Protein AF-A0A8T1SR59-F1 (afdb_monomer_lite)

Structure (mmCIF, N/CA/C/O backbone):
data_AF-A0A8T1SR59-F1
#
_entry.id   AF-A0A8T1SR59-F1
#
loop_
_atom_site.group_PDB
_atom_site.id
_atom_site.type_symbol
_atom_site.label_atom_id
_atom_site.label_alt_id
_atom_site.label_comp_id
_atom_site.label_asym_id
_atom_site.label_entity_id
_atom_site.label_seq_id
_atom_site.pdbx_PDB_ins_code
_atom_site.Cartn_x
_atom_site.Cartn_y
_atom_site.Cartn_z
_atom_site.occupancy
_atom_site.B_iso_or_equiv
_atom_site.auth_seq_id
_atom_site.auth_comp_id
_atom_site.auth_asym_id
_atom_site.auth_atom_id
_atom_site.pdbx_PDB_model_num
ATOM 1 N N . ARG A 1 1 ? 3.212 18.568 -10.596 1.00 71.00 1 ARG A N 1
ATOM 2 C CA . ARG A 1 1 ? 3.837 18.364 -9.259 1.00 71.00 1 ARG A CA 1
ATOM 3 C C . ARG A 1 1 ? 3.250 19.269 -8.162 1.00 71.00 1 ARG A C 1
ATOM 5 O O . ARG A 1 1 ? 2.814 18.733 -7.155 1.00 71.00 1 ARG A O 1
ATOM 12 N N . ARG A 1 2 ? 3.180 20.604 -8.336 1.00 85.50 2 ARG A N 1
ATOM 13 C CA . ARG A 1 2 ? 2.657 21.536 -7.304 1.00 85.50 2 ARG A CA 1
ATOM 14 C C . ARG A 1 2 ? 1.169 21.326 -6.965 1.00 85.50 2 ARG A C 1
ATOM 16 O O . ARG A 1 2 ? 0.826 21.329 -5.792 1.00 85.50 2 ARG A O 1
ATOM 23 N N . PHE A 1 3 ? 0.327 21.076 -7.972 1.00 87.06 3 PHE A N 1
ATOM 24 C CA . PHE A 1 3 ? -1.095 20.761 -7.775 1.00 87.06 3 PHE A CA 1
ATOM 25 C C . PHE A 1 3 ? -1.292 19.505 -6.912 1.00 87.06 3 PHE A C 1
ATOM 27 O O . PHE A 1 3 ? -1.863 19.608 -5.839 1.00 87.06 3 PHE A O 1
ATOM 34 N N . ALA A 1 4 ? -0.714 18.362 -7.307 1.00 82.31 4 ALA A N 1
ATOM 35 C CA . ALA A 1 4 ? -0.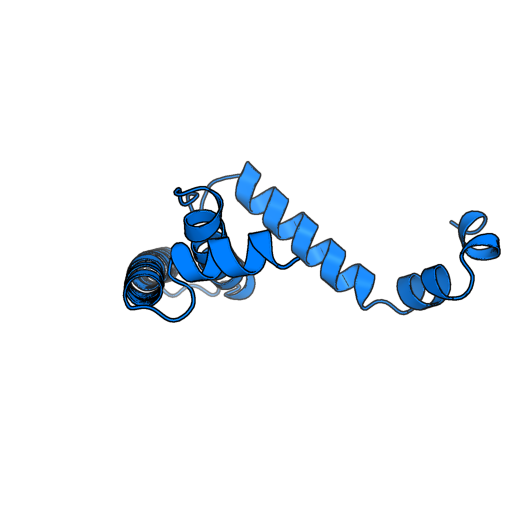816 17.110 -6.548 1.00 82.31 4 ALA A CA 1
ATOM 36 C C . ALA A 1 4 ? -0.365 17.254 -5.082 1.00 82.31 4 ALA A C 1
ATOM 38 O O . ALA A 1 4 ? -1.082 16.835 -4.183 1.00 82.31 4 ALA A O 1
ATOM 39 N N . LEU A 1 5 ? 0.775 17.911 -4.825 1.00 80.81 5 LEU A N 1
ATOM 40 C CA . LEU A 1 5 ? 1.252 18.169 -3.458 1.00 80.81 5 LEU A CA 1
ATOM 41 C C . LEU A 1 5 ? 0.299 19.068 -2.658 1.00 80.81 5 LEU A C 1
ATOM 43 O O . LEU A 1 5 ? 0.080 18.829 -1.474 1.00 80.81 5 LEU A O 1
ATOM 47 N N . SER A 1 6 ? -0.272 20.095 -3.293 1.00 82.69 6 SER A N 1
ATOM 48 C CA . SER A 1 6 ? -1.258 20.965 -2.649 1.00 82.69 6 SER A CA 1
ATOM 49 C C . SER A 1 6 ? -2.539 20.204 -2.311 1.00 82.69 6 SER A C 1
ATOM 51 O O . SER A 1 6 ? -3.057 20.348 -1.209 1.00 82.69 6 SER A O 1
ATOM 53 N N . THR A 1 7 ? -3.028 19.380 -3.236 1.00 80.69 7 THR A N 1
ATOM 54 C CA . THR A 1 7 ? -4.230 18.557 -3.070 1.00 80.69 7 THR A CA 1
ATOM 55 C C . THR A 1 7 ? -4.048 17.521 -1.963 1.00 80.69 7 THR A C 1
ATOM 57 O O . THR A 1 7 ? -4.874 17.430 -1.064 1.00 80.69 7 THR A O 1
ATOM 60 N N . LEU A 1 8 ? -2.917 16.819 -1.948 1.00 75.81 8 LEU A N 1
ATOM 61 C CA . LEU A 1 8 ? -2.553 15.873 -0.894 1.00 75.81 8 LEU A CA 1
ATOM 62 C C . LEU A 1 8 ? -2.496 16.531 0.496 1.00 75.81 8 LEU A C 1
ATOM 64 O O . LEU A 1 8 ? -3.049 16.007 1.462 1.00 75.81 8 LEU A O 1
ATOM 68 N N . ARG A 1 9 ? -1.890 17.722 0.597 1.00 76.00 9 ARG A N 1
ATOM 69 C CA . ARG A 1 9 ? -1.852 18.504 1.843 1.00 76.00 9 ARG A CA 1
ATOM 70 C C . ARG A 1 9 ? -3.244 18.972 2.282 1.00 76.00 9 ARG A C 1
ATOM 72 O O . ARG A 1 9 ? -3.509 19.055 3.479 1.00 76.00 9 ARG A O 1
ATOM 79 N N . ASN A 1 10 ? -4.134 19.248 1.329 1.00 74.62 10 ASN A N 1
ATOM 80 C CA . ASN A 1 10 ? -5.527 19.599 1.602 1.00 74.62 10 ASN A CA 1
ATOM 81 C C . ASN A 1 10 ? -6.357 18.387 2.060 1.00 74.62 10 ASN A C 1
ATOM 83 O O . ASN A 1 10 ? -7.220 18.554 2.915 1.00 74.62 10 ASN A O 1
ATOM 87 N N . PHE A 1 11 ? -6.070 17.179 1.561 1.00 69.25 11 PHE A N 1
ATOM 88 C CA . PHE A 1 11 ? -6.746 15.941 1.976 1.00 69.25 11 PHE A CA 1
ATOM 89 C C . PHE A 1 11 ? -6.276 15.373 3.318 1.00 69.25 11 PHE A C 1
ATOM 91 O O . PHE A 1 11 ? -6.904 14.459 3.850 1.00 69.25 11 PHE A O 1
ATOM 98 N N . GLY A 1 12 ? -5.223 15.935 3.913 1.00 63.47 12 GLY A N 1
ATOM 99 C CA . GLY A 1 12 ? -4.838 15.589 5.279 1.00 63.47 12 GLY A CA 1
ATOM 100 C C . GLY A 1 12 ? -3.375 15.270 5.500 1.00 63.47 12 GLY A C 1
ATOM 101 O O . GLY A 1 12 ? -3.001 15.056 6.648 1.00 63.47 12 GLY A O 1
ATOM 102 N N . LEU A 1 13 ? -2.528 15.262 4.464 1.00 65.56 13 LEU A N 1
ATOM 103 C CA . LEU A 1 13 ? -1.089 15.073 4.669 1.00 65.56 13 LEU A CA 1
ATOM 104 C C . LEU A 1 13 ? -0.533 16.175 5.584 1.00 65.56 13 LEU A C 1
ATOM 106 O O . LEU A 1 13 ? -0.482 17.348 5.209 1.00 65.56 13 LEU A O 1
ATOM 110 N N . GLY A 1 14 ? -0.142 15.774 6.800 1.00 61.31 14 GLY A N 1
ATOM 111 C CA . GLY A 1 14 ? 0.322 16.663 7.869 1.00 61.31 14 GLY A CA 1
ATOM 112 C C . GLY A 1 14 ? -0.783 17.279 8.742 1.00 61.31 14 GLY A C 1
ATOM 113 O O . GLY A 1 14 ? -0.525 18.277 9.411 1.00 61.31 14 GLY A O 1
ATOM 114 N N . ARG A 1 15 ? -2.010 16.736 8.731 1.00 68.00 15 ARG A N 1
ATOM 115 C CA . ARG A 1 15 ? -3.135 17.152 9.590 1.00 68.00 15 ARG A CA 1
ATOM 116 C C . ARG A 1 15 ? -3.773 15.955 10.306 1.00 68.00 15 ARG A C 1
ATOM 118 O O . ARG A 1 15 ? -3.559 14.808 9.927 1.00 68.00 15 ARG A O 1
ATOM 125 N N . ARG A 1 16 ? -4.619 16.253 11.299 1.00 69.25 16 ARG A N 1
ATOM 126 C CA . ARG A 1 16 ? -5.368 15.284 12.124 1.00 69.25 16 ARG A CA 1
ATOM 127 C C . ARG A 1 16 ? -6.198 14.275 11.308 1.00 69.25 16 ARG A C 1
ATOM 129 O O . ARG A 1 16 ? -6.363 13.145 11.739 1.00 69.25 16 ARG A O 1
ATOM 136 N N . SER A 1 17 ? -6.624 14.630 10.093 1.00 77.75 17 SER A N 1
ATOM 137 C CA . SER A 1 17 ? -7.377 13.723 9.214 1.00 77.75 17 SER A CA 1
ATOM 138 C C . SER A 1 17 ? -6.553 12.566 8.633 1.00 77.75 17 SER A C 1
ATOM 140 O O . SER A 1 17 ? -7.124 11.530 8.309 1.00 77.75 17 SER A O 1
ATOM 142 N N . LEU A 1 18 ? -5.226 12.698 8.491 1.00 83.25 18 LEU A N 1
ATOM 143 C CA . LEU A 1 18 ? -4.372 11.555 8.137 1.00 83.25 18 LEU A CA 1
ATOM 144 C C . LEU A 1 18 ? -4.178 10.630 9.338 1.00 83.25 18 LEU A C 1
ATOM 146 O O . LEU A 1 18 ? -4.202 9.416 9.182 1.00 83.25 18 LEU A O 1
ATOM 150 N N . GLU A 1 19 ? -4.001 11.204 10.526 1.00 86.44 19 GLU A N 1
ATOM 151 C CA . GLU A 1 19 ? -3.878 10.437 11.764 1.00 86.44 19 GLU A CA 1
ATOM 152 C C . GLU A 1 19 ? -5.122 9.576 12.009 1.00 86.44 19 GLU A C 1
ATOM 154 O O . GLU A 1 19 ? -4.989 8.391 12.290 1.00 86.44 19 GLU A O 1
ATOM 159 N N . GLU A 1 20 ? -6.319 10.131 11.807 1.00 88.62 20 GLU A N 1
ATOM 160 C CA . GLU A 1 20 ? -7.586 9.395 11.915 1.00 88.62 20 GLU A CA 1
ATOM 161 C C . GLU A 1 20 ? -7.654 8.215 10.933 1.00 88.62 20 GLU A C 1
ATOM 163 O O . GLU A 1 20 ? -7.988 7.107 11.343 1.00 88.62 20 GLU A O 1
ATOM 168 N N . ARG A 1 21 ? -7.242 8.407 9.672 1.00 88.12 21 ARG A N 1
ATOM 169 C CA . ARG A 1 21 ? -7.177 7.328 8.666 1.00 88.12 21 ARG A CA 1
ATOM 170 C C . ARG A 1 21 ? -6.153 6.250 9.024 1.00 88.12 21 ARG A C 1
ATOM 172 O O . ARG A 1 21 ? -6.400 5.071 8.804 1.00 88.12 21 ARG A O 1
ATOM 179 N N . ILE A 1 22 ? -5.006 6.640 9.585 1.00 91.31 22 ILE A N 1
ATOM 180 C CA . ILE A 1 22 ? -3.991 5.689 10.063 1.00 91.31 22 ILE A CA 1
ATOM 181 C C . ILE A 1 22 ? -4.533 4.890 11.251 1.00 91.31 22 ILE A C 1
ATOM 183 O O . ILE A 1 22 ? -4.353 3.675 11.302 1.00 91.31 22 ILE A O 1
ATOM 187 N N . GLN A 1 23 ? -5.192 5.551 12.205 1.00 93.00 23 GLN A N 1
ATOM 188 C CA . GLN A 1 23 ? -5.794 4.892 13.365 1.00 93.00 23 GLN A CA 1
ATOM 189 C C . GLN A 1 23 ? -6.916 3.938 12.951 1.00 93.00 23 GLN A C 1
ATOM 191 O O . GLN A 1 23 ? -7.006 2.838 13.490 1.00 93.00 23 GLN A O 1
ATOM 196 N N . GLU A 1 24 ? -7.750 4.340 11.993 1.00 92.38 24 GLU A N 1
ATOM 197 C CA . GLU A 1 24 ? -8.788 3.493 11.414 1.00 92.38 24 GLU A CA 1
ATOM 198 C C . GLU A 1 24 ? -8.178 2.256 10.740 1.00 92.38 24 GLU A C 1
ATOM 200 O O . GLU A 1 24 ? -8.527 1.130 11.091 1.00 92.38 24 GLU A O 1
ATOM 205 N N . GLU A 1 25 ? -7.197 2.439 9.854 1.00 94.69 25 GLU A N 1
ATOM 206 C CA . GLU A 1 25 ? -6.568 1.315 9.155 1.00 94.69 25 GLU A CA 1
ATOM 207 C C . GLU A 1 25 ? -5.773 0.401 10.097 1.00 94.69 25 GLU A C 1
ATOM 209 O O . GLU A 1 25 ? -5.706 -0.807 9.883 1.00 94.69 25 GLU A O 1
ATOM 214 N N . SER A 1 26 ? -5.241 0.937 11.199 1.00 94.75 26 SER A N 1
ATOM 215 C CA . SER A 1 26 ? -4.589 0.133 12.240 1.00 94.75 26 SER A CA 1
ATOM 216 C C . SER A 1 26 ? -5.560 -0.839 12.918 1.00 94.75 26 SER A C 1
ATOM 218 O O . SER A 1 26 ? -5.147 -1.934 13.307 1.00 94.75 26 SER A O 1
ATOM 220 N N . ARG A 1 27 ? -6.845 -0.474 13.049 1.00 95.06 27 ARG A N 1
ATOM 221 C CA . ARG A 1 27 ? -7.877 -1.383 13.577 1.00 95.06 27 ARG A CA 1
ATOM 222 C C . ARG A 1 27 ? -8.116 -2.531 12.605 1.00 95.06 27 ARG A C 1
ATOM 224 O O . ARG A 1 27 ? -7.960 -3.677 13.002 1.00 95.06 27 ARG A O 1
ATOM 231 N N . TYR A 1 28 ? -8.341 -2.225 11.326 1.00 93.88 28 TYR A N 1
ATOM 232 C CA . TYR A 1 28 ? -8.513 -3.252 10.293 1.00 93.88 28 TYR A CA 1
ATOM 233 C C . TYR A 1 28 ? -7.298 -4.177 10.163 1.00 93.88 28 TYR A C 1
ATOM 235 O O . TYR A 1 28 ? -7.458 -5.382 9.987 1.00 93.88 28 TYR A O 1
ATOM 243 N N . LEU A 1 29 ? -6.080 -3.641 10.284 1.00 94.62 29 LEU A N 1
ATOM 244 C CA . LEU A 1 29 ? -4.865 -4.452 10.285 1.00 94.62 29 LEU A CA 1
ATOM 245 C C . LEU A 1 29 ? -4.804 -5.387 11.499 1.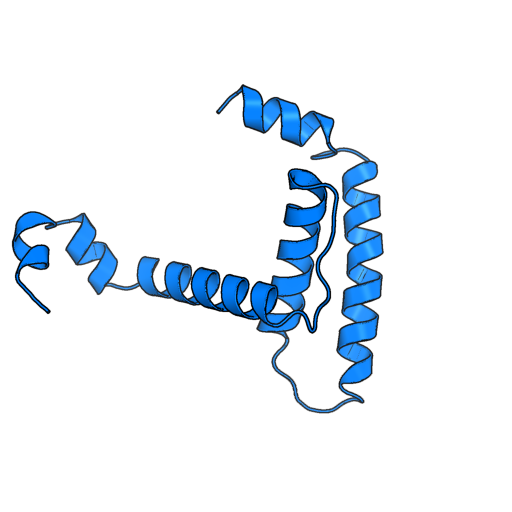00 94.62 29 LEU A C 1
ATOM 247 O O . LEU A 1 29 ? -4.383 -6.533 11.364 1.00 94.62 29 LEU A O 1
ATOM 251 N N . THR A 1 30 ? -5.217 -4.909 12.675 1.00 94.25 30 THR A N 1
ATOM 252 C CA . THR A 1 30 ? -5.255 -5.728 13.895 1.00 94.25 30 THR A CA 1
ATOM 253 C C . THR A 1 30 ? -6.263 -6.863 13.746 1.00 94.25 30 THR A C 1
ATOM 255 O O . THR A 1 30 ? -5.901 -8.012 13.993 1.00 94.25 30 THR A O 1
ATOM 258 N N . ASP A 1 31 ? -7.463 -6.568 13.242 1.00 93.81 31 ASP A N 1
ATOM 259 C 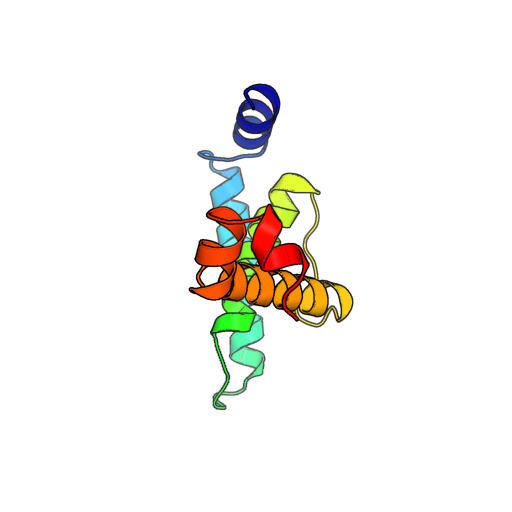CA . ASP A 1 31 ? -8.499 -7.570 12.969 1.00 93.81 31 ASP A CA 1
ATOM 260 C C . ASP A 1 31 ? -7.987 -8.623 11.968 1.00 93.81 31 ASP A C 1
ATOM 262 O O . ASP A 1 31 ? -8.068 -9.826 12.212 1.00 93.81 31 ASP A O 1
ATOM 266 N N . ALA A 1 32 ? -7.342 -8.183 10.881 1.00 91.31 32 ALA A N 1
ATOM 267 C CA . ALA A 1 32 ? -6.766 -9.076 9.877 1.00 91.31 32 ALA A CA 1
ATOM 268 C C . ALA A 1 32 ? -5.616 -9.946 10.418 1.00 91.31 32 ALA A C 1
ATOM 270 O O . ALA A 1 32 ? -5.345 -11.013 9.866 1.00 91.31 32 ALA A O 1
ATOM 271 N N . ILE A 1 33 ? -4.892 -9.499 11.448 1.00 91.94 33 ILE A N 1
ATOM 272 C CA . ILE A 1 33 ? -3.864 -10.302 12.129 1.00 91.94 33 ILE A CA 1
ATOM 273 C C . ILE A 1 33 ? -4.520 -11.291 13.100 1.00 91.94 33 ILE A C 1
ATOM 275 O O . ILE A 1 33 ? -4.079 -12.435 13.198 1.00 91.94 33 ILE A O 1
ATOM 279 N N . GLU A 1 34 ? -5.575 -10.881 13.801 1.00 93.06 34 GLU A N 1
ATOM 280 C CA . GLU A 1 34 ? -6.320 -11.747 14.717 1.00 93.06 34 GLU A CA 1
ATOM 281 C C . GLU A 1 34 ? -6.999 -12.916 13.981 1.00 93.06 34 GLU A C 1
ATOM 283 O O . GLU A 1 34 ? -7.017 -14.043 14.486 1.00 93.06 34 GLU A O 1
ATOM 288 N N . GLU A 1 35 ? -7.450 -12.697 12.741 1.00 91.75 35 GLU A N 1
ATOM 289 C CA . GLU A 1 35 ? -7.986 -13.735 11.845 1.00 91.75 35 GLU A CA 1
ATOM 290 C C . GLU A 1 35 ? -7.015 -14.901 11.587 1.00 91.75 35 GLU A C 1
ATOM 292 O O . GLU A 1 35 ? -7.459 -16.025 11.340 1.00 91.75 35 GLU A O 1
ATOM 297 N N . GLU A 1 36 ? -5.704 -14.679 11.715 1.00 90.31 36 GLU A N 1
ATOM 298 C CA . GLU A 1 36 ? -4.683 -15.726 11.574 1.00 90.31 36 GLU A CA 1
ATOM 299 C C . GLU A 1 36 ? -4.666 -16.693 12.771 1.00 90.31 36 GLU A C 1
ATOM 301 O O . GLU A 1 36 ? -3.994 -17.723 12.731 1.00 90.31 36 GLU A O 1
ATOM 306 N N . LYS A 1 37 ? -5.410 -16.403 13.853 1.00 91.88 37 LYS A N 1
ATOM 307 C CA . LYS A 1 37 ? -5.605 -17.282 15.026 1.00 91.88 37 LYS A CA 1
ATOM 308 C C . LYS A 1 37 ? -4.291 -17.798 15.630 1.00 91.88 37 LYS A C 1
ATOM 310 O O . LYS A 1 37 ? -4.205 -18.940 16.083 1.00 91.88 37 LYS A O 1
ATOM 315 N N . GLY A 1 38 ? -3.254 -16.961 15.610 1.00 88.44 38 GLY A N 1
ATOM 316 C CA . GLY A 1 38 ? -1.918 -17.294 16.115 1.00 88.44 38 GLY A CA 1
ATOM 317 C C . GLY A 1 38 ? -1.113 -18.254 15.231 1.00 88.44 38 GLY A C 1
ATOM 318 O O . GLY A 1 38 ? -0.066 -18.742 15.661 1.00 88.44 38 GLY A O 1
ATOM 319 N N . GLN A 1 39 ? -1.571 -18.543 14.010 1.00 92.00 39 GLN A N 1
ATOM 320 C CA . GLN A 1 39 ? -0.803 -19.309 13.034 1.00 92.00 39 GLN A CA 1
ATOM 321 C C . GLN A 1 39 ? 0.350 -18.480 12.460 1.00 92.00 39 GLN A C 1
ATOM 323 O O . GLN A 1 39 ? 0.400 -17.256 12.577 1.00 92.00 39 GLN A O 1
ATOM 328 N N . ARG A 1 40 ? 1.320 -19.162 11.842 1.00 88.62 40 ARG A N 1
ATOM 329 C CA . ARG A 1 40 ? 2.408 -18.488 11.128 1.00 88.62 40 ARG A CA 1
ATOM 330 C C . ARG A 1 40 ? 1.866 -17.943 9.813 1.00 88.62 40 ARG A C 1
ATOM 332 O O . ARG A 1 40 ? 1.397 -18.721 8.989 1.00 88.62 40 ARG A O 1
ATOM 339 N N . PHE A 1 41 ? 2.011 -16.643 9.610 1.00 89.50 41 PHE A N 1
ATOM 340 C CA . PHE A 1 41 ? 1.653 -15.960 8.373 1.00 89.50 41 PHE A CA 1
ATOM 341 C C . PHE A 1 41 ? 2.769 -14.998 7.959 1.00 89.50 41 PHE A C 1
ATOM 343 O O . PHE A 1 41 ? 3.647 -14.669 8.760 1.00 89.50 41 PHE A O 1
ATOM 350 N N . ASP A 1 42 ? 2.740 -14.555 6.704 1.00 87.69 42 ASP A N 1
ATOM 351 C CA . ASP A 1 42 ? 3.637 -13.515 6.206 1.00 87.69 42 ASP A CA 1
ATOM 352 C C . ASP A 1 42 ? 3.023 -12.121 6.458 1.00 87.69 42 ASP A C 1
ATOM 354 O O . ASP A 1 42 ? 2.007 -11.776 5.840 1.00 87.69 42 ASP A O 1
ATOM 358 N N . PRO A 1 43 ? 3.603 -11.296 7.354 1.00 89.06 43 PRO A N 1
ATOM 359 C CA . PRO A 1 43 ? 3.071 -9.973 7.657 1.00 89.06 43 PRO A CA 1
ATOM 360 C C . PRO A 1 43 ? 3.270 -8.967 6.518 1.00 89.06 43 PRO A C 1
ATOM 362 O O . PRO A 1 43 ? 2.561 -7.960 6.487 1.00 89.06 43 PRO A O 1
ATOM 365 N N . HIS A 1 44 ? 4.188 -9.222 5.579 1.00 87.62 44 HIS A N 1
ATOM 366 C CA . HIS A 1 44 ? 4.520 -8.291 4.501 1.00 87.62 44 HIS A CA 1
ATOM 367 C C . HIS A 1 44 ? 3.281 -7.896 3.688 1.00 87.62 44 HIS A C 1
ATOM 369 O O . HIS A 1 44 ? 3.017 -6.712 3.480 1.00 87.62 44 HIS A O 1
ATOM 375 N N . PHE A 1 45 ? 2.456 -8.877 3.312 1.00 85.62 45 PHE A N 1
ATOM 376 C CA . PHE A 1 45 ? 1.245 -8.636 2.528 1.00 85.62 45 PHE A CA 1
ATOM 377 C C . PHE A 1 45 ? 0.187 -7.827 3.282 1.00 85.62 45 PHE A C 1
ATOM 379 O O . PHE A 1 45 ? -0.383 -6.899 2.709 1.00 85.62 45 PHE A O 1
ATOM 386 N N . LYS A 1 46 ? -0.072 -8.141 4.558 1.00 90.38 46 LYS A N 1
ATOM 387 C CA . LYS A 1 46 ? -1.081 -7.425 5.360 1.00 90.38 46 LYS A CA 1
ATOM 388 C C . LYS A 1 46 ? -0.654 -5.984 5.637 1.00 90.38 46 LYS A C 1
ATOM 390 O O . LYS A 1 46 ? -1.469 -5.076 5.519 1.00 90.38 46 LYS A O 1
ATOM 395 N N . ILE A 1 47 ? 0.631 -5.763 5.920 1.00 92.00 47 ILE A N 1
ATOM 396 C CA . ILE A 1 47 ? 1.183 -4.418 6.121 1.00 92.00 47 ILE A CA 1
ATOM 397 C C . ILE A 1 47 ? 1.126 -3.607 4.819 1.00 92.00 47 ILE A C 1
ATOM 399 O O . ILE A 1 47 ? 0.667 -2.466 4.835 1.00 92.00 47 ILE A O 1
ATOM 403 N N . ASN A 1 48 ? 1.529 -4.184 3.682 1.00 89.88 48 ASN A N 1
ATOM 404 C CA . ASN A 1 48 ? 1.447 -3.492 2.391 1.00 89.88 48 ASN A CA 1
ATOM 405 C C . ASN A 1 48 ? 0.006 -3.158 1.999 1.00 89.88 48 ASN A C 1
ATOM 407 O O . ASN A 1 48 ? -0.233 -2.104 1.405 1.00 89.88 48 ASN A O 1
ATOM 411 N N . ASN A 1 49 ? -0.951 -4.015 2.359 1.00 91.56 49 ASN A N 1
ATOM 412 C CA . ASN A 1 49 ? -2.371 -3.740 2.183 1.00 91.56 49 ASN A CA 1
ATOM 413 C C . ASN A 1 49 ? -2.802 -2.520 3.014 1.00 91.56 49 ASN A C 1
ATOM 415 O O . ASN A 1 49 ? -3.288 -1.549 2.438 1.00 91.56 49 ASN A O 1
ATOM 419 N N . ALA A 1 50 ? -2.487 -2.497 4.314 1.00 93.56 50 ALA A N 1
ATOM 420 C CA . ALA A 1 50 ? -2.775 -1.365 5.200 1.00 93.56 50 ALA A CA 1
ATOM 421 C C . ALA A 1 50 ? -2.208 -0.038 4.669 1.00 93.56 50 ALA A C 1
ATOM 423 O O . ALA A 1 50 ? -2.913 0.963 4.535 1.00 93.56 50 ALA A O 1
ATOM 424 N N . VAL A 1 51 ? -0.923 -0.027 4.304 1.00 92.50 51 VAL A N 1
ATOM 425 C CA . VAL A 1 51 ? -0.258 1.170 3.765 1.00 92.50 51 VAL A CA 1
ATOM 426 C C . VAL A 1 51 ? -0.931 1.627 2.470 1.00 92.50 51 VAL A C 1
ATOM 428 O O . VAL A 1 51 ? -1.183 2.820 2.278 1.00 92.50 51 VAL A O 1
ATOM 431 N N . SER A 1 52 ? -1.261 0.684 1.590 1.00 91.75 52 SER A N 1
ATOM 432 C CA . SER A 1 52 ? -1.910 0.989 0.316 1.00 91.75 52 SER A CA 1
ATOM 433 C C . SER A 1 52 ? -3.338 1.487 0.499 1.00 91.75 52 SER A C 1
ATOM 435 O O . SER A 1 52 ? -3.742 2.394 -0.222 1.00 91.75 52 SER A O 1
ATOM 437 N N . ASN A 1 53 ? -4.079 0.977 1.483 1.00 92.50 53 ASN A N 1
ATOM 438 C CA . ASN A 1 53 ? -5.402 1.473 1.850 1.00 92.50 53 ASN A CA 1
ATOM 439 C C . ASN A 1 53 ? -5.351 2.890 2.418 1.00 92.50 53 ASN A C 1
ATOM 441 O O . ASN A 1 53 ? -6.175 3.716 2.037 1.00 92.50 53 ASN A O 1
ATOM 445 N N . ILE A 1 54 ? -4.354 3.227 3.243 1.00 91.12 54 ILE A N 1
ATOM 446 C CA . ILE A 1 54 ? -4.157 4.613 3.697 1.00 91.12 54 ILE A CA 1
ATOM 447 C C . ILE A 1 54 ? -3.979 5.532 2.483 1.00 91.12 54 ILE A C 1
ATOM 449 O O . ILE A 1 54 ? -4.663 6.551 2.385 1.00 91.12 54 ILE A O 1
ATOM 453 N N . ILE A 1 55 ? -3.132 5.155 1.521 1.00 88.56 55 ILE A N 1
ATOM 454 C CA . ILE A 1 55 ? -2.916 5.939 0.296 1.00 88.56 55 ILE A CA 1
ATOM 455 C C . ILE A 1 55 ? -4.200 6.018 -0.541 1.00 88.56 55 ILE A C 1
ATOM 457 O O . ILE A 1 55 ? -4.608 7.123 -0.895 1.00 88.56 55 ILE A O 1
ATOM 461 N N . CYS A 1 56 ? -4.857 4.886 -0.811 1.00 87.69 56 CYS A N 1
ATOM 462 C CA . CYS A 1 56 ? -6.092 4.817 -1.597 1.00 87.69 56 CYS A CA 1
ATOM 463 C C . CYS A 1 56 ? -7.201 5.657 -0.977 1.00 87.69 56 CYS A C 1
ATOM 465 O O . CYS A 1 56 ? -7.865 6.414 -1.677 1.00 87.69 56 CYS A O 1
ATOM 467 N N . SER A 1 57 ? -7.334 5.615 0.344 1.00 88.19 57 SER A N 1
ATOM 468 C CA . SER A 1 57 ? -8.325 6.408 1.048 1.00 88.19 57 SER A CA 1
ATOM 469 C C . SER A 1 57 ? -8.074 7.910 0.831 1.00 88.19 57 SER A C 1
ATOM 471 O O . SER A 1 57 ? -9.026 8.676 0.673 1.00 88.19 57 SER A O 1
ATOM 473 N N . ILE A 1 58 ? -6.813 8.358 0.787 1.00 84.75 58 ILE A N 1
ATOM 474 C CA . ILE A 1 58 ? -6.450 9.768 0.565 1.00 84.75 58 ILE A CA 1
ATOM 475 C C . ILE A 1 58 ? -6.657 10.171 -0.900 1.00 84.75 58 ILE A C 1
ATOM 477 O O . ILE A 1 58 ? -7.039 11.308 -1.173 1.00 84.75 58 ILE A O 1
ATOM 481 N N . THR A 1 59 ? -6.366 9.275 -1.846 1.00 82.06 59 THR A N 1
ATOM 482 C CA . THR A 1 59 ? -6.394 9.586 -3.283 1.00 82.06 59 THR A CA 1
ATOM 483 C C . THR A 1 59 ? -7.762 9.387 -3.923 1.00 82.06 59 THR A C 1
ATOM 485 O O . THR A 1 59 ? -8.129 10.160 -4.804 1.00 82.06 59 THR A O 1
ATOM 488 N N . PHE A 1 60 ? -8.495 8.359 -3.503 1.00 82.06 60 PHE A N 1
ATOM 489 C CA . PHE A 1 60 ? -9.769 7.925 -4.078 1.00 82.06 60 PHE A CA 1
ATOM 490 C C . PHE A 1 60 ? -10.956 8.146 -3.138 1.00 82.06 60 PHE A C 1
ATOM 492 O O . PHE A 1 60 ? -12.088 8.143 -3.600 1.00 82.06 60 PHE A O 1
ATOM 499 N N . GLY A 1 61 ? -10.711 8.376 -1.846 1.00 82.25 61 GLY A N 1
ATOM 500 C CA . GLY A 1 61 ? -11.760 8.535 -0.836 1.00 82.25 61 GLY A CA 1
ATOM 501 C C . GLY A 1 61 ? -12.170 7.224 -0.166 1.00 82.25 61 GLY A C 1
ATOM 502 O O . GLY A 1 61 ? -12.614 7.274 0.976 1.00 82.25 61 GLY A O 1
ATOM 503 N N . ASP A 1 62 ? -11.921 6.085 -0.816 1.00 82.31 62 ASP A N 1
ATOM 504 C CA . ASP A 1 62 ? -12.360 4.759 -0.376 1.00 82.31 62 ASP A CA 1
ATOM 505 C C . ASP A 1 62 ? -11.193 3.818 -0.034 1.00 82.31 62 ASP A C 1
ATOM 507 O O . ASP A 1 62 ? -10.062 3.981 -0.508 1.00 82.31 62 ASP A O 1
ATOM 511 N N . ARG A 1 63 ? -11.493 2.817 0.801 1.00 88.12 63 ARG A N 1
ATOM 512 C CA . ARG A 1 63 ? -10.604 1.702 1.164 1.00 88.12 63 ARG A CA 1
ATOM 513 C C . ARG A 1 63 ? -11.042 0.413 0.471 1.00 88.12 63 ARG A C 1
ATOM 515 O O . ARG A 1 63 ? -12.226 0.235 0.196 1.00 88.12 63 ARG A O 1
ATOM 522 N N . PHE A 1 64 ? -10.099 -0.496 0.250 1.00 87.50 64 PHE A N 1
ATOM 523 C CA . PHE A 1 64 ? -10.363 -1.819 -0.306 1.00 87.50 64 PHE A CA 1
ATOM 524 C C . PHE A 1 64 ? -10.324 -2.887 0.789 1.00 87.50 64 PHE A C 1
ATOM 526 O O . PHE A 1 64 ? -9.605 -2.771 1.786 1.00 87.50 64 PHE A O 1
ATOM 533 N N . GLU A 1 65 ? -11.114 -3.945 0.619 1.00 86.25 65 GLU A N 1
ATOM 534 C CA . GLU A 1 65 ? -11.114 -5.067 1.554 1.00 86.25 65 GLU A CA 1
ATOM 535 C C . GLU A 1 65 ? -9.814 -5.872 1.463 1.00 86.25 65 GLU A C 1
ATOM 537 O O . GLU A 1 65 ? -9.223 -6.036 0.394 1.00 86.25 65 GLU A O 1
ATOM 542 N N . TYR A 1 66 ? -9.387 -6.455 2.587 1.00 83.06 66 TYR A N 1
ATOM 543 C CA . TYR A 1 66 ? -8.151 -7.243 2.631 1.00 83.06 66 TYR A CA 1
ATOM 544 C C . TYR A 1 66 ? -8.226 -8.497 1.760 1.00 83.06 66 TYR A C 1
ATOM 546 O O . TYR A 1 66 ? -7.197 -8.962 1.275 1.00 83.06 66 TYR A O 1
ATOM 554 N N . HIS A 1 67 ? -9.437 -9.007 1.541 1.00 84.19 67 HIS A N 1
ATOM 555 C CA . HIS A 1 67 ? -9.734 -10.191 0.742 1.00 84.19 67 HIS A CA 1
ATOM 556 C C . HIS A 1 67 ? -10.098 -9.866 -0.715 1.00 84.19 67 HIS A C 1
ATOM 558 O O . HIS A 1 67 ? -10.401 -10.778 -1.486 1.00 84.19 67 HIS A O 1
ATOM 564 N N . ASP A 1 68 ? -10.050 -8.592 -1.121 1.00 89.56 68 ASP A N 1
ATOM 565 C CA . ASP A 1 68 ? -10.307 -8.207 -2.505 1.00 89.56 68 ASP A CA 1
ATOM 566 C C . ASP A 1 68 ? -9.208 -8.769 -3.423 1.00 89.56 68 ASP A C 1
ATOM 568 O O . ASP A 1 68 ? -8.044 -8.356 -3.396 1.00 89.56 68 ASP A O 1
ATOM 572 N N . SER A 1 69 ? -9.590 -9.734 -4.259 1.00 87.81 69 SER A N 1
ATOM 573 C CA . SER A 1 69 ? -8.667 -10.422 -5.167 1.00 87.81 69 SER A CA 1
ATOM 574 C C . SER A 1 69 ? -8.038 -9.505 -6.226 1.00 87.81 69 SER A C 1
ATOM 576 O O . SER A 1 69 ? -6.888 -9.723 -6.620 1.00 87.81 69 SER A O 1
ATOM 578 N N . HIS A 1 70 ? -8.748 -8.465 -6.676 1.00 88.69 70 HIS A N 1
ATOM 579 C CA . HIS A 1 70 ? -8.225 -7.493 -7.634 1.00 88.69 70 HIS A CA 1
ATOM 580 C C . HIS A 1 70 ? -7.197 -6.583 -6.969 1.00 88.69 70 HIS A C 1
ATOM 582 O O . HIS A 1 70 ? -6.121 -6.361 -7.532 1.00 88.69 70 HIS A O 1
ATOM 588 N N . PHE A 1 71 ? -7.492 -6.107 -5.762 1.00 87.88 71 PHE A N 1
ATOM 589 C CA . PHE A 1 71 ? -6.578 -5.272 -4.998 1.00 87.88 71 PHE A CA 1
ATOM 590 C C . PHE A 1 71 ? -5.322 -6.044 -4.592 1.00 87.88 71 PHE A C 1
ATOM 592 O O . PHE A 1 71 ? -4.210 -5.579 -4.830 1.00 87.88 71 PHE A O 1
ATOM 599 N N . GLN A 1 72 ? -5.461 -7.279 -4.103 1.00 88.44 72 GLN A N 1
ATOM 600 C CA . GLN A 1 72 ? -4.310 -8.138 -3.809 1.00 88.44 72 GLN A CA 1
ATOM 601 C C . GLN A 1 72 ? -3.434 -8.388 -5.042 1.00 88.44 72 GLN A C 1
ATOM 603 O O . GLN A 1 72 ? -2.205 -8.373 -4.944 1.00 88.44 72 GLN A O 1
ATOM 608 N N . LYS A 1 73 ? -4.044 -8.598 -6.216 1.00 90.50 73 LYS A N 1
ATOM 609 C CA . LYS A 1 73 ? -3.300 -8.744 -7.472 1.00 90.50 73 LYS A CA 1
ATOM 610 C C . LYS A 1 73 ? -2.541 -7.466 -7.823 1.00 90.50 73 LYS A C 1
ATOM 612 O O . LYS A 1 73 ? -1.383 -7.550 -8.218 1.00 90.50 73 LYS A O 1
ATOM 617 N N . LEU A 1 74 ? -3.164 -6.300 -7.657 1.00 89.38 74 LEU A N 1
ATOM 618 C CA . LEU A 1 74 ? -2.501 -5.014 -7.867 1.00 89.38 74 LEU A CA 1
ATOM 619 C C . LEU A 1 74 ? -1.295 -4.846 -6.931 1.00 89.38 74 LEU A C 1
ATOM 621 O O . LEU A 1 74 ? -0.219 -4.489 -7.402 1.00 89.38 74 LEU A O 1
ATOM 625 N N . LEU A 1 75 ? -1.445 -5.155 -5.640 1.00 89.12 75 LEU A N 1
ATOM 626 C CA . LEU A 1 75 ? -0.351 -5.072 -4.667 1.00 89.12 75 LEU A CA 1
ATOM 627 C C . LEU A 1 75 ? 0.819 -5.989 -5.032 1.00 89.12 75 L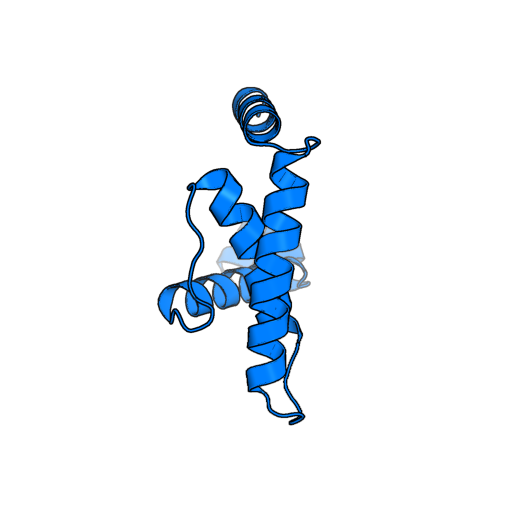EU A C 1
ATOM 629 O O . LEU A 1 75 ? 1.965 -5.556 -4.970 1.00 89.12 75 LEU A O 1
ATOM 633 N N . ARG A 1 76 ? 0.540 -7.221 -5.475 1.00 88.88 76 ARG A N 1
ATOM 634 C CA . ARG A 1 76 ? 1.577 -8.149 -5.959 1.00 88.88 76 ARG A CA 1
ATOM 635 C C . ARG A 1 76 ? 2.322 -7.600 -7.170 1.00 88.88 76 ARG A C 1
ATOM 637 O O . ARG A 1 76 ? 3.542 -7.642 -7.194 1.00 88.88 76 ARG A O 1
ATOM 644 N N . LEU A 1 77 ? 1.605 -7.039 -8.145 1.00 89.06 77 LEU A N 1
ATOM 645 C CA . LEU A 1 77 ? 2.232 -6.443 -9.329 1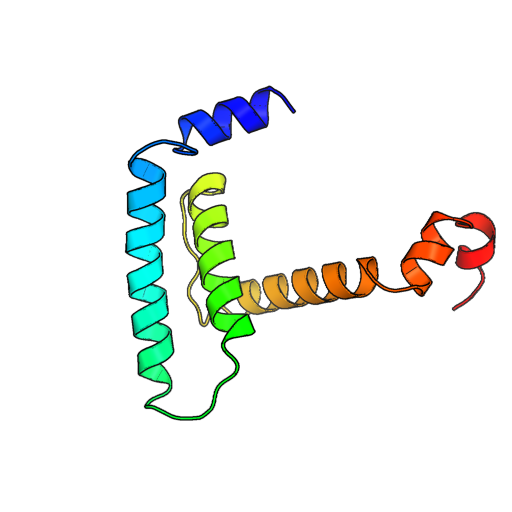.00 89.06 77 LEU A CA 1
ATOM 646 C C . LEU A 1 77 ? 3.114 -5.242 -8.969 1.00 89.06 77 LEU A C 1
ATOM 648 O O . LEU A 1 77 ? 4.174 -5.054 -9.565 1.00 89.06 77 LEU A O 1
ATOM 652 N N . ILE A 1 78 ? 2.690 -4.426 -8.000 1.00 88.50 78 ILE A N 1
ATOM 653 C CA . ILE A 1 78 ? 3.494 -3.308 -7.494 1.00 88.50 78 ILE A CA 1
ATOM 654 C C . ILE A 1 78 ? 4.756 -3.837 -6.807 1.00 88.50 78 ILE A C 1
ATOM 656 O O . ILE A 1 78 ? 5.845 -3.352 -7.105 1.00 88.50 78 ILE A O 1
ATOM 660 N N . ASP A 1 79 ? 4.625 -4.842 -5.943 1.00 86.88 79 ASP A N 1
ATOM 661 C CA . ASP A 1 79 ? 5.748 -5.457 -5.230 1.00 86.88 79 ASP A CA 1
ATOM 662 C C . ASP A 1 79 ? 6.771 -6.082 -6.195 1.00 86.88 79 ASP A C 1
ATOM 664 O O . ASP A 1 79 ? 7.961 -5.770 -6.142 1.00 86.88 79 ASP A O 1
ATOM 668 N N . GLU A 1 80 ? 6.298 -6.860 -7.173 1.00 88.31 80 GLU A N 1
ATOM 669 C CA . GLU A 1 80 ? 7.124 -7.415 -8.250 1.00 88.31 80 GLU A CA 1
ATOM 670 C C . GLU A 1 80 ? 7.824 -6.311 -9.050 1.00 88.31 80 GLU A C 1
ATOM 672 O O . GLU A 1 80 ? 9.011 -6.418 -9.355 1.00 88.31 80 GLU A O 1
ATOM 677 N N . THR A 1 81 ? 7.123 -5.216 -9.356 1.00 87.62 81 THR A N 1
ATOM 678 C CA . THR A 1 81 ? 7.710 -4.079 -10.076 1.00 87.62 81 THR A CA 1
ATOM 679 C C . THR A 1 81 ? 8.824 -3.421 -9.265 1.00 87.62 81 THR A C 1
ATOM 681 O O . THR A 1 81 ? 9.873 -3.106 -9.823 1.00 87.62 81 THR A O 1
ATOM 684 N N . VAL A 1 82 ? 8.633 -3.223 -7.958 1.00 86.19 82 VAL A N 1
ATOM 685 C CA . VAL A 1 82 ? 9.653 -2.642 -7.069 1.00 86.19 82 VAL A CA 1
ATOM 686 C C . VAL A 1 82 ? 10.862 -3.572 -6.953 1.00 86.19 82 VAL A C 1
ATOM 688 O O . VAL A 1 82 ? 12.003 -3.117 -7.070 1.00 86.19 82 VAL A O 1
ATOM 691 N N . TYR A 1 83 ? 10.628 -4.876 -6.802 1.00 87.75 83 TYR A N 1
ATOM 692 C CA . TYR A 1 83 ? 11.687 -5.883 -6.783 1.00 87.75 83 TYR A CA 1
ATOM 69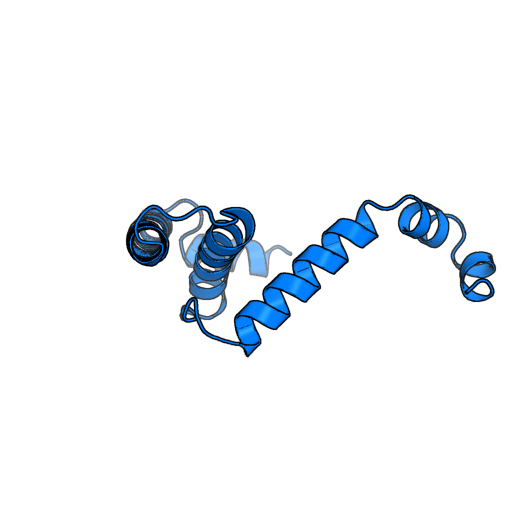3 C C . TYR A 1 83 ? 12.498 -5.881 -8.087 1.00 87.75 83 TYR A C 1
ATOM 695 O O . TYR A 1 83 ? 13.730 -5.786 -8.069 1.00 87.75 83 TYR A O 1
ATOM 703 N N . LEU A 1 84 ? 11.813 -5.910 -9.234 1.00 85.94 84 LEU A N 1
ATOM 704 C CA . LEU A 1 84 ? 12.444 -5.848 -10.550 1.00 85.94 84 LEU A CA 1
ATOM 705 C C . LEU A 1 84 ? 13.194 -4.534 -10.750 1.00 85.94 84 LEU A C 1
ATOM 707 O O . LEU A 1 84 ? 14.294 -4.549 -11.300 1.00 85.94 84 LEU A O 1
ATOM 711 N N . GLN A 1 85 ? 12.661 -3.410 -10.266 1.00 82.31 85 GLN A N 1
ATOM 712 C CA . GLN A 1 85 ? 13.337 -2.119 -10.351 1.00 82.31 85 GLN A CA 1
ATOM 713 C C . GLN A 1 85 ? 14.684 -2.108 -9.624 1.00 82.31 85 GLN A C 1
ATOM 715 O O . GLN A 1 85 ? 15.639 -1.522 -10.141 1.00 82.31 85 GLN A O 1
ATOM 720 N N . GLY A 1 86 ? 14.766 -2.773 -8.468 1.00 82.12 86 GLY A N 1
ATOM 721 C CA . GLY A 1 86 ? 16.005 -2.943 -7.708 1.00 82.12 86 GLY A CA 1
ATOM 722 C C . GLY A 1 86 ? 17.002 -3.920 -8.341 1.00 82.12 86 GLY A C 1
ATOM 723 O O . GLY A 1 86 ? 18.185 -3.895 -7.997 1.00 82.12 86 GLY A O 1
ATOM 724 N N . SER A 1 87 ? 16.558 -4.757 -9.282 1.00 87.06 87 SER A N 1
ATOM 725 C CA . SER A 1 87 ? 17.402 -5.774 -9.910 1.00 87.06 87 SER A CA 1
ATOM 726 C C . SER A 1 87 ? 18.518 -5.177 -10.776 1.00 87.06 87 SER A C 1
ATOM 728 O O . SER A 1 87 ? 18.372 -4.131 -11.415 1.00 87.06 87 SER A O 1
ATOM 730 N N . ILE A 1 88 ? 19.640 -5.898 -10.854 1.00 82.06 88 ILE A N 1
ATOM 731 C CA . ILE A 1 88 ? 20.782 -5.546 -11.715 1.00 82.06 88 ILE A CA 1
ATOM 732 C C . ILE A 1 88 ? 20.350 -5.487 -13.189 1.00 82.06 88 ILE A C 1
ATOM 734 O O . ILE A 1 88 ? 20.804 -4.620 -13.933 1.00 82.06 88 ILE A O 1
ATOM 738 N N . TRP A 1 89 ? 19.419 -6.352 -13.602 1.00 81.56 89 TRP A N 1
ATOM 739 C CA . TRP A 1 89 ? 18.871 -6.365 -14.958 1.00 81.56 89 TRP A CA 1
ATOM 740 C C . TRP A 1 89 ? 18.183 -5.055 -15.325 1.00 81.56 89 TRP A C 1
ATOM 742 O O . TRP A 1 89 ? 18.434 -4.515 -16.401 1.00 81.56 89 TRP A O 1
ATOM 752 N N . ASN A 1 90 ? 17.386 -4.491 -14.416 1.00 82.75 90 ASN A N 1
ATOM 753 C CA . ASN A 1 90 ? 16.746 -3.200 -14.650 1.00 82.75 90 ASN A CA 1
ATOM 754 C C . ASN A 1 90 ? 17.761 -2.045 -14.671 1.00 82.75 90 ASN A C 1
ATOM 756 O O . ASN A 1 90 ? 17.629 -1.114 -15.465 1.00 82.75 90 ASN A O 1
ATOM 760 N N . GLN A 1 91 ? 18.819 -2.111 -13.859 1.00 83.38 91 GLN A N 1
ATOM 761 C CA . GLN A 1 91 ? 19.903 -1.121 -13.906 1.00 83.38 91 GLN A CA 1
ATOM 762 C C . GLN A 1 91 ? 20.657 -1.162 -15.246 1.00 83.38 91 GLN A C 1
ATOM 764 O O . GLN A 1 91 ? 20.947 -0.113 -15.829 1.00 83.38 91 GLN A O 1
ATOM 769 N N . LEU A 1 92 ? 20.916 -2.363 -15.772 1.00 82.94 92 LEU A N 1
ATOM 770 C CA . LEU A 1 92 ? 21.508 -2.557 -17.097 1.00 82.94 92 LEU A CA 1
ATOM 771 C C . LEU A 1 92 ? 20.570 -2.078 -18.209 1.00 82.94 92 LEU A C 1
ATOM 773 O O . LEU A 1 92 ? 21.021 -1.383 -19.118 1.00 82.94 92 LEU A O 1
ATOM 777 N N . TYR A 1 93 ? 19.271 -2.371 -18.108 1.00 83.50 93 TYR A N 1
ATOM 778 C CA . TYR A 1 93 ? 18.257 -1.895 -19.049 1.00 83.50 93 TYR A CA 1
ATOM 779 C C . TYR A 1 93 ? 18.190 -0.361 -19.095 1.00 83.50 93 TYR A C 1
ATOM 781 O O . TYR A 1 93 ? 18.165 0.222 -20.177 1.00 83.50 93 TYR A O 1
ATOM 789 N N . ASN A 1 94 ? 18.246 0.307 -17.939 1.00 83.25 94 ASN A N 1
ATOM 790 C CA . ASN A 1 94 ? 18.277 1.771 -17.862 1.00 83.25 94 ASN A CA 1
ATOM 791 C C . ASN A 1 94 ? 19.579 2.378 -18.409 1.00 83.25 94 ASN A C 1
ATOM 793 O O . ASN A 1 94 ? 19.551 3.472 -18.970 1.00 83.25 94 ASN A O 1
ATOM 797 N N . SER A 1 95 ? 20.708 1.681 -18.263 1.00 86.50 95 SER A N 1
ATOM 798 C CA . SER A 1 95 ? 22.021 2.170 -18.711 1.00 86.50 95 SER A CA 1
ATOM 799 C C . SER A 1 95 ? 22.259 1.939 -20.208 1.00 86.50 95 SER A C 1
ATOM 801 O O . SER A 1 95 ? 22.854 2.782 -20.876 1.00 86.50 95 SER A O 1
ATOM 803 N N . PHE A 1 96 ? 21.765 0.823 -20.756 1.00 86.00 96 PHE A N 1
ATOM 804 C CA . PHE A 1 96 ? 21.951 0.425 -22.156 1.00 86.00 96 PHE A CA 1
ATOM 805 C C . PHE A 1 96 ? 20.629 0.004 -22.823 1.00 86.00 96 PHE A C 1
ATOM 807 O O . PHE A 1 96 ? 20.506 -1.124 -23.314 1.00 86.00 96 PHE A O 1
ATOM 814 N N . PRO A 1 97 ? 19.641 0.912 -22.915 1.00 82.81 97 PRO A N 1
ATOM 815 C CA . PRO A 1 97 ? 18.289 0.574 -23.363 1.00 82.81 97 PRO A CA 1
ATOM 816 C C . PRO A 1 97 ? 18.242 0.074 -24.811 1.00 82.81 97 PRO A C 1
ATOM 818 O O . PRO A 1 97 ? 17.355 -0.689 -25.176 1.00 82.81 97 PRO A O 1
ATOM 821 N N . THR A 1 98 ? 19.183 0.487 -25.662 1.00 83.00 98 THR A N 1
ATOM 822 C CA . THR A 1 98 ? 19.210 0.093 -27.079 1.00 83.00 98 THR A CA 1
ATOM 823 C C . THR A 1 98 ? 19.720 -1.331 -27.287 1.00 83.00 98 THR A C 1
ATOM 825 O O . THR A 1 98 ? 19.256 -1.992 -28.206 1.00 83.00 98 THR A O 1
ATOM 828 N N . ILE A 1 99 ? 20.649 -1.809 -26.451 1.00 81.75 99 ILE A N 1
ATOM 829 C CA . ILE A 1 99 ? 21.231 -3.161 -26.549 1.00 81.75 99 ILE A CA 1
ATOM 830 C C . ILE A 1 99 ? 20.332 -4.162 -25.823 1.00 81.75 99 ILE A C 1
ATOM 832 O O . ILE A 1 99 ? 20.008 -5.216 -26.361 1.00 81.75 99 ILE A O 1
ATOM 836 N N . MET A 1 100 ? 19.861 -3.785 -24.633 1.00 78.88 100 MET A N 1
ATOM 837 C CA . MET A 1 100 ? 19.029 -4.635 -23.782 1.00 78.88 100 MET A CA 1
ATOM 838 C C . MET A 1 100 ? 17.639 -4.917 -24.368 1.00 78.88 100 MET A C 1
ATOM 840 O O . MET A 1 100 ? 17.018 -5.896 -23.989 1.00 78.88 100 MET A O 1
ATOM 844 N N . LYS A 1 101 ? 17.159 -4.121 -25.334 1.00 78.75 101 LYS A N 1
ATOM 845 C CA . LYS A 1 101 ? 15.921 -4.411 -26.085 1.00 78.75 101 LYS A CA 1
ATOM 846 C C . LYS A 1 101 ? 15.997 -5.657 -26.976 1.00 78.75 101 LYS A C 1
ATOM 848 O O . LYS A 1 101 ? 14.953 -6.145 -27.392 1.00 78.75 101 LYS A O 1
ATOM 853 N N . TRP A 1 102 ? 17.199 -6.128 -27.311 1.00 80.25 102 TRP A N 1
ATOM 854 C CA . TRP A 1 102 ? 17.414 -7.273 -28.207 1.00 80.25 102 TRP A CA 1
ATOM 855 C C . TRP A 1 102 ? 17.798 -8.559 -27.468 1.00 80.25 102 TRP A C 1
ATOM 857 O O . TRP A 1 102 ? 17.995 -9.592 -28.105 1.00 80.25 102 TRP A O 1
ATOM 867 N N . ILE A 1 103 ? 17.928 -8.493 -26.143 1.00 73.62 103 ILE A N 1
ATOM 868 C CA . ILE A 1 103 ? 18.278 -9.616 -25.273 1.00 73.62 103 ILE A CA 1
ATOM 869 C C . ILE A 1 103 ? 16.996 -10.020 -24.522 1.00 73.62 103 ILE A C 1
ATOM 871 O O . ILE A 1 103 ? 16.283 -9.117 -24.079 1.00 73.62 103 ILE A O 1
ATOM 875 N N . PRO A 1 104 ? 16.662 -11.324 -24.443 1.00 69.50 104 PRO A N 1
ATOM 876 C CA . PRO A 1 104 ? 15.447 -11.800 -23.781 1.00 69.50 104 PRO A CA 1
ATOM 877 C C . PRO A 1 104 ? 15.433 -11.538 -22.272 1.00 69.50 104 PRO A C 1
ATOM 879 O O . PRO A 1 104 ? 16.522 -11.551 -21.651 1.00 69.50 104 PRO A O 1
#

Organism: Chelydra serpentina (NCBI:txid8475)

Sequence (104 aa):
RRFALSTLRNFGLGRRSLEERIQEESRYLTDAIEEEKGQRFDPHFKINNAVSNIICSITFGDRFEYHDSHFQKLLRLIDETVYLQGSIWNQLYNSFPTIMKWIP

pLDDT: mean 85.37, std 7.08, range [61.31, 95.06]

InterPro domains:
  IPR001128 Cytochrome P450 [PF00067] (1-104)
  IPR036396 Cytochrome P450 superfamily [G3DSA:1.10.630.10] (1-104)
  IPR036396 Cytochrome P450 superfamily [SSF48264] (1-102)
  IPR050182 Cytochrome P450 family 2 [PTHR24300] (1-104)

Radius of gyration: 18.02 Å; chains: 1; bounding box: 34×41×44 Å

Secondary structure (DSSP, 8-state):
-HHHHHHHHHHTTTSHHHHHHHHHHHHHHHHHHHTTTT----HHHHHHHHHHHHHHHHHHS----TT-HHHHHHHHHHHHHHHHHHSHHHHHHHH-HHHHTT--

Foldseek 3Di:
DVVVVVLLVVLADPHPNLVVLLVVLVVVLVVVVVVCVPPDDDCPLSVLLSVVQSVCCSVVVGGDHSPPPVVSVVSVVVVVVVVVCPDPLVVCCVVCVPVSVVPD